Protein AF-A0A7K5G1A5-F1 (afdb_monomer)

Nearest PDB structures (foldseek):
  2wtl-assembly1_A  TM=5.841E-01  e=2.324E+00  Mycobacterium tuberculosis H37Rv
  4toe-assembly1_X  TM=6.264E-01  e=7.509E+00  Pseudomonas aeruginosa PAO1

Secondary structure (DSSP, 8-state):
-HHHHHHHHHHHHHHHHHHHHHHHHS-GGGGGGTTHHHHHHHHHHHHHHHHHHHHHHTTPPP--PPPPPPPPP--HHHHHHHHHHHHHHHHHHHHHHHHHHHHHHTT-

Radius of gyration: 15.34 Å; Cα contacts (8 Å, |Δi|>4): 68; chains: 1; bounding box: 31×26×43 Å

InterPro domains:
  IPR009079 Four-helical cytokine-like, core [G3DSA:1.20.1250.10] (1-108)
  IPR009079 Four-helical cytokine-like, core [SSF47266] (4-104)
  IPR020438 Interleukin-11 [PF07400] (4-108)
  IPR020438 Interleukin-11 [PTHR16922] (2-108)

Foldseek 3Di:
DLLVLLQVLLVVLVVLLVLLVLLVVLDDLCVVCPPVSVVVSVVSVVVSVVSVVVCVVVVGDHDPDDDDDDDHRDDSVSSVVSVVVSVVVVVVSVVVSVVSVVVSVVVD

Organism: Probosciger aterrimus (NCBI:txid141839)

pLDDT: mean 87.05, std 8.17, range [60.38, 96.06]

Structure (mmCIF, N/CA/C/O backbone):
data_AF-A0A7K5G1A5-F1
#
_entry.id   AF-A0A7K5G1A5-F1
#
loop_
_atom_site.group_PDB
_atom_site.id
_atom_site.type_symbol
_atom_site.label_atom_id
_atom_site.label_alt_id
_atom_site.label_comp_id
_atom_site.label_asym_id
_atom_site.label_entity_id
_atom_site.label_seq_id
_atom_site.pdbx_PDB_ins_code
_atom_site.Cartn_x
_atom_site.Cartn_y
_atom_site.Cartn_z
_atom_site.occupancy
_atom_site.B_iso_or_equiv
_atom_site.auth_seq_id
_atom_site.auth_comp_id
_atom_site.auth_asym_id
_atom_site.auth_atom_id
_atom_site.pdbx_PDB_model_num
ATOM 1 N N . GLN A 1 1 ? -15.892 -4.014 14.045 1.00 63.06 1 GLN A N 1
ATOM 2 C CA . GLN A 1 1 ? -15.739 -3.244 12.784 1.00 63.06 1 GLN A CA 1
ATOM 3 C C . GLN A 1 1 ? -14.390 -2.523 12.712 1.00 63.06 1 GLN A C 1
ATOM 5 O O . GLN A 1 1 ? -13.688 -2.694 11.724 1.00 63.06 1 GLN A O 1
ATOM 10 N N . ALA A 1 2 ? -13.990 -1.789 13.759 1.00 70.81 2 ALA A N 1
ATOM 11 C CA . ALA A 1 2 ? -12.720 -1.056 13.806 1.00 70.81 2 ALA A CA 1
ATOM 12 C C . ALA A 1 2 ? -11.463 -1.918 13.585 1.00 70.81 2 ALA A C 1
ATOM 14 O O . ALA A 1 2 ? -10.619 -1.601 12.750 1.00 70.81 2 ALA A O 1
ATOM 15 N N . ALA A 1 3 ? -11.397 -3.061 14.267 1.00 73.06 3 ALA A N 1
ATOM 16 C CA . ALA A 1 3 ? -10.305 -4.018 14.132 1.00 73.06 3 ALA A CA 1
ATOM 17 C C . ALA A 1 3 ? -10.125 -4.552 12.702 1.00 73.06 3 ALA A C 1
ATOM 19 O O . ALA A 1 3 ? -9.014 -4.595 12.182 1.00 73.06 3 ALA A O 1
ATOM 20 N N . ALA A 1 4 ? -11.231 -4.905 12.042 1.00 80.56 4 ALA A N 1
ATOM 21 C CA . ALA A 1 4 ? -11.219 -5.373 10.660 1.00 80.56 4 ALA A CA 1
ATOM 22 C C . ALA A 1 4 ? -10.760 -4.276 9.685 1.00 80.56 4 ALA A C 1
ATOM 24 O O . ALA A 1 4 ? -10.036 -4.570 8.736 1.00 80.56 4 ALA A O 1
ATOM 25 N N . ALA A 1 5 ? -11.126 -3.013 9.938 1.00 82.38 5 ALA A N 1
ATOM 26 C CA . ALA A 1 5 ? -10.656 -1.883 9.142 1.00 82.38 5 ALA A CA 1
ATOM 27 C C . ALA A 1 5 ? -9.138 -1.677 9.286 1.00 82.38 5 ALA A C 1
ATOM 29 O O . ALA A 1 5 ? -8.463 -1.503 8.277 1.00 82.38 5 ALA A O 1
ATOM 30 N N . LEU A 1 6 ? -8.588 -1.769 10.503 1.00 82.50 6 LEU A N 1
ATOM 31 C CA . LEU A 1 6 ? -7.141 -1.665 10.745 1.00 82.50 6 LEU A CA 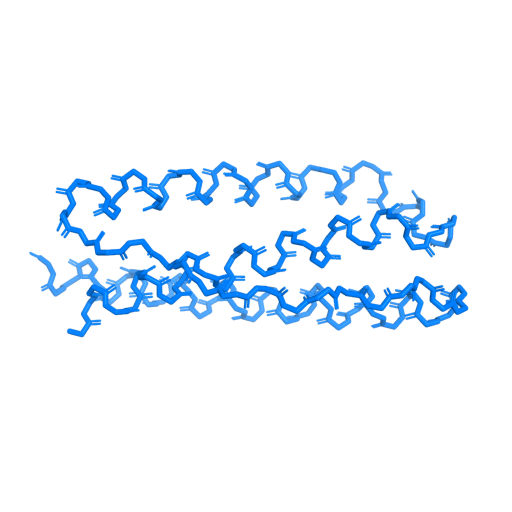1
ATOM 32 C C . LEU A 1 6 ? -6.356 -2.839 10.143 1.00 82.50 6 LEU A C 1
ATOM 34 O O . LEU A 1 6 ? -5.310 -2.630 9.530 1.00 82.50 6 LEU A O 1
ATOM 38 N N . ALA A 1 7 ? -6.868 -4.065 10.271 1.00 83.12 7 ALA A N 1
ATOM 39 C CA . ALA A 1 7 ? -6.257 -5.245 9.664 1.00 83.12 7 ALA A CA 1
ATOM 40 C C . ALA A 1 7 ? -6.241 -5.125 8.132 1.00 83.12 7 ALA A C 1
ATOM 42 O O . ALA A 1 7 ? -5.191 -5.274 7.507 1.00 83.12 7 ALA A O 1
ATOM 43 N N . ARG A 1 8 ? -7.374 -4.758 7.519 1.00 86.06 8 ARG A N 1
ATOM 44 C CA . ARG A 1 8 ? -7.439 -4.478 6.078 1.00 86.06 8 ARG A CA 1
ATOM 45 C C . ARG A 1 8 ? -6.457 -3.381 5.677 1.00 86.06 8 ARG A C 1
ATOM 47 O O . ARG A 1 8 ? -5.752 -3.536 4.686 1.00 86.06 8 ARG A O 1
ATOM 54 N N . LEU A 1 9 ? -6.359 -2.324 6.484 1.00 88.50 9 LEU A N 1
ATOM 55 C CA . LEU A 1 9 ? -5.485 -1.199 6.195 1.00 88.50 9 LEU A CA 1
ATOM 56 C C . LEU A 1 9 ? -4.002 -1.615 6.164 1.00 88.50 9 LEU A C 1
ATOM 58 O O . LEU A 1 9 ? -3.263 -1.219 5.260 1.00 88.50 9 LEU A O 1
ATOM 62 N N . SER A 1 10 ? -3.581 -2.468 7.105 1.00 86.94 10 SER A N 1
ATOM 63 C CA . SER A 1 10 ? -2.236 -3.061 7.108 1.00 86.94 10 SER A CA 1
ATOM 64 C C . SER A 1 10 ? -2.002 -3.950 5.876 1.00 86.94 10 SER A C 1
ATOM 66 O O . SER A 1 10 ? -0.994 -3.792 5.183 1.00 86.94 10 SER A O 1
ATOM 68 N N . ALA A 1 11 ? -2.954 -4.826 5.531 1.00 88.25 11 ALA A N 1
ATOM 69 C CA . ALA A 1 11 ? -2.836 -5.724 4.378 1.00 88.25 11 ALA A CA 1
ATOM 70 C C . ALA A 1 11 ? -2.681 -4.968 3.046 1.00 88.25 11 ALA A C 1
ATOM 72 O O . ALA A 1 11 ? -1.804 -5.286 2.236 1.00 88.25 11 ALA A O 1
ATOM 73 N N . ASP A 1 12 ? -3.509 -3.945 2.837 1.00 90.50 12 ASP A N 1
ATOM 74 C CA . ASP A 1 12 ? -3.509 -3.142 1.618 1.00 90.50 12 ASP A CA 1
ATOM 75 C C . ASP A 1 12 ? -2.225 -2.297 1.509 1.00 90.50 12 ASP A C 1
ATOM 77 O O . ASP A 1 12 ? -1.625 -2.228 0.434 1.00 90.50 12 ASP A O 1
ATOM 81 N N . LEU A 1 13 ? -1.699 -1.749 2.613 1.00 90.56 13 LEU A N 1
ATOM 82 C CA . LEU A 1 13 ? -0.395 -1.066 2.598 1.00 90.56 13 LEU A CA 1
ATOM 83 C C . LEU A 1 13 ? 0.759 -2.005 2.235 1.00 90.56 13 LEU A C 1
ATOM 85 O O . LEU A 1 13 ? 1.638 -1.628 1.458 1.00 90.56 13 LEU A O 1
ATOM 89 N N . GLN A 1 14 ? 0.748 -3.241 2.743 1.00 89.50 14 GLN A N 1
ATOM 90 C CA . GLN A 1 14 ? 1.739 -4.249 2.356 1.00 89.50 14 GLN A CA 1
ATOM 91 C C . GLN A 1 14 ? 1.655 -4.581 0.865 1.00 89.50 14 GLN A C 1
ATOM 93 O O . GLN A 1 14 ? 2.682 -4.782 0.213 1.00 89.50 14 GLN A O 1
ATOM 98 N N . ARG A 1 15 ? 0.443 -4.600 0.299 1.00 91.12 15 ARG A N 1
ATOM 99 C CA . ARG A 1 15 ? 0.243 -4.757 -1.142 1.00 91.12 15 ARG A CA 1
ATOM 100 C C . ARG A 1 15 ? 0.850 -3.584 -1.912 1.00 91.12 15 ARG A C 1
ATOM 102 O O . ARG A 1 15 ? 1.615 -3.839 -2.841 1.00 91.12 15 ARG A O 1
ATOM 109 N N . TYR A 1 16 ? 0.575 -2.334 -1.536 1.00 93.31 16 TYR A N 1
ATOM 110 C CA . TYR A 1 16 ? 1.151 -1.160 -2.210 1.00 93.31 16 TYR A CA 1
ATOM 111 C C . TYR A 1 16 ? 2.676 -1.127 -2.136 1.00 93.31 16 TYR A C 1
ATOM 113 O O . TYR A 1 16 ? 3.326 -0.833 -3.138 1.00 93.31 16 TYR A O 1
ATOM 121 N N . ARG A 1 17 ? 3.254 -1.514 -0.992 1.00 93.12 17 ARG A N 1
ATOM 122 C CA . ARG A 1 17 ? 4.707 -1.636 -0.832 1.00 93.12 17 ARG A CA 1
ATOM 123 C C . ARG A 1 17 ? 5.324 -2.544 -1.897 1.00 93.12 17 ARG A C 1
ATOM 125 O O . ARG A 1 17 ? 6.248 -2.128 -2.588 1.00 93.12 17 ARG A O 1
ATOM 132 N N . ARG A 1 18 ? 4.762 -3.741 -2.100 1.00 92.19 18 ARG A N 1
ATOM 133 C CA . ARG A 1 18 ? 5.248 -4.677 -3.130 1.00 92.19 18 ARG A CA 1
ATOM 134 C C . ARG A 1 18 ? 5.124 -4.119 -4.544 1.00 92.19 18 ARG A C 1
ATOM 136 O O . ARG A 1 18 ? 6.003 -4.355 -5.363 1.00 92.19 18 ARG A O 1
ATOM 143 N N . HIS A 1 19 ? 4.052 -3.382 -4.842 1.00 93.31 19 HIS A N 1
ATOM 144 C CA . HIS A 1 19 ? 3.895 -2.755 -6.158 1.00 93.31 19 HIS A CA 1
ATOM 145 C C . HIS A 1 19 ? 4.954 -1.672 -6.385 1.00 93.31 19 HIS A C 1
ATOM 147 O O . HIS A 1 19 ? 5.504 -1.583 -7.477 1.00 93.31 19 HIS A O 1
ATOM 153 N N . LEU A 1 20 ? 5.293 -0.893 -5.356 1.00 93.00 20 LEU A N 1
ATOM 154 C CA . LEU A 1 20 ? 6.376 0.088 -5.430 1.00 93.00 20 LEU A CA 1
ATOM 155 C C . LEU A 1 20 ? 7.746 -0.588 -5.586 1.00 93.00 20 LEU A C 1
ATOM 157 O O . LEU A 1 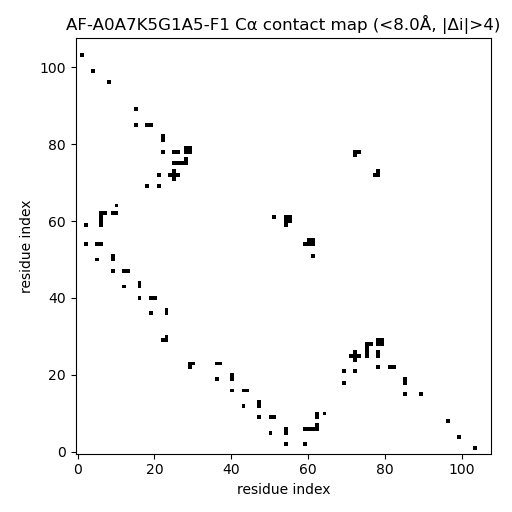20 ? 8.531 -0.173 -6.432 1.00 93.00 20 LEU A O 1
ATOM 161 N N . GLU A 1 21 ? 8.027 -1.657 -4.839 1.00 92.62 21 GLU A N 1
ATOM 162 C CA . GLU A 1 21 ? 9.249 -2.460 -5.017 1.00 92.62 21 GLU A CA 1
ATOM 163 C C . GLU A 1 21 ? 9.353 -3.039 -6.429 1.00 92.62 21 G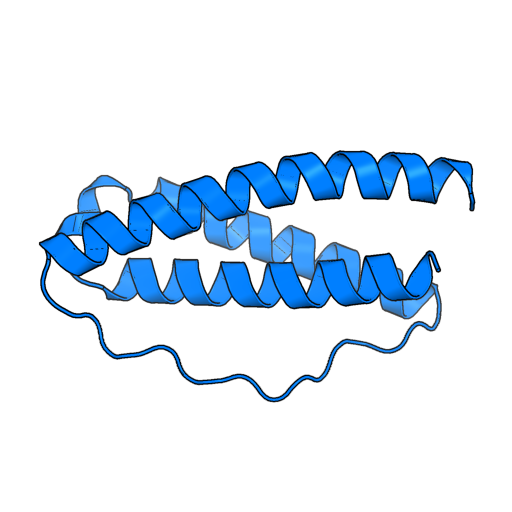LU A C 1
ATOM 165 O O . GLU A 1 21 ? 10.421 -3.013 -7.040 1.00 92.62 21 GLU A O 1
ATOM 170 N N . TRP A 1 22 ? 8.237 -3.535 -6.960 1.00 92.62 22 TRP A N 1
ATOM 171 C CA . TRP A 1 22 ? 8.156 -4.036 -8.323 1.00 92.62 22 TRP A CA 1
ATOM 172 C C . TRP A 1 22 ? 8.428 -2.936 -9.349 1.00 92.62 22 TRP A C 1
ATOM 174 O O . TRP A 1 22 ? 9.231 -3.149 -10.251 1.00 92.62 22 TRP A O 1
ATOM 184 N N . LEU A 1 23 ? 7.847 -1.743 -9.180 1.00 91.44 23 LEU A N 1
ATOM 185 C CA . LEU A 1 23 ? 8.086 -0.602 -10.068 1.00 91.44 23 LEU A CA 1
ATOM 186 C C . LEU A 1 23 ? 9.558 -0.195 -10.093 1.00 91.44 23 LEU A C 1
ATOM 188 O O . LEU A 1 23 ? 10.116 0.012 -11.165 1.00 91.44 23 LEU A O 1
ATOM 192 N N . ARG A 1 24 ? 10.225 -0.166 -8.936 1.00 90.50 24 ARG A N 1
ATOM 193 C CA . ARG A 1 24 ? 11.667 0.123 -8.863 1.00 90.50 24 ARG A CA 1
ATOM 194 C C . ARG A 1 24 ? 12.514 -0.894 -9.636 1.00 90.50 24 ARG A C 1
ATOM 196 O O . ARG A 1 24 ? 13.586 -0.558 -10.127 1.00 90.50 24 ARG A O 1
ATOM 203 N N . ARG A 1 25 ? 12.029 -2.133 -9.768 1.00 89.00 25 ARG A N 1
ATOM 204 C CA . ARG A 1 25 ? 12.661 -3.210 -10.550 1.00 89.00 25 ARG A CA 1
ATOM 205 C C . ARG A 1 25 ? 12.177 -3.268 -12.002 1.00 89.00 25 ARG A C 1
ATOM 207 O O . ARG A 1 25 ? 12.746 -4.022 -12.784 1.00 89.00 25 ARG A O 1
ATOM 214 N N . ALA A 1 26 ? 11.156 -2.493 -12.379 1.00 85.06 26 ALA A N 1
ATOM 215 C CA . ALA A 1 26 ? 10.476 -2.621 -13.668 1.00 85.06 26 ALA A CA 1
ATOM 216 C C . ALA A 1 26 ? 11.251 -2.040 -14.866 1.00 85.06 26 ALA A C 1
ATOM 218 O O . ALA A 1 26 ? 10.779 -2.108 -16.000 1.00 85.06 26 ALA A O 1
ATOM 219 N N . GLY A 1 27 ? 12.449 -1.501 -14.630 1.00 78.62 27 GLY A N 1
ATOM 220 C CA . GLY A 1 27 ? 13.391 -1.102 -15.669 1.00 78.62 27 GLY A CA 1
ATOM 221 C C . GLY A 1 27 ? 13.755 0.386 -15.642 1.00 78.62 27 GLY A C 1
ATOM 222 O O . GLY A 1 27 ? 13.256 1.155 -14.819 1.00 78.62 27 GLY A O 1
ATOM 223 N N . PRO A 1 28 ? 14.634 0.820 -16.560 1.00 84.12 28 PRO A N 1
ATOM 224 C CA . PRO A 1 28 ? 15.234 2.155 -16.534 1.00 84.12 28 PRO A CA 1
ATOM 225 C C . PRO A 1 28 ? 14.239 3.287 -16.815 1.00 84.12 28 PRO A C 1
ATOM 227 O O . PRO A 1 28 ? 14.518 4.430 -16.467 1.00 84.12 28 PRO A O 1
ATOM 230 N N . ALA A 1 29 ? 13.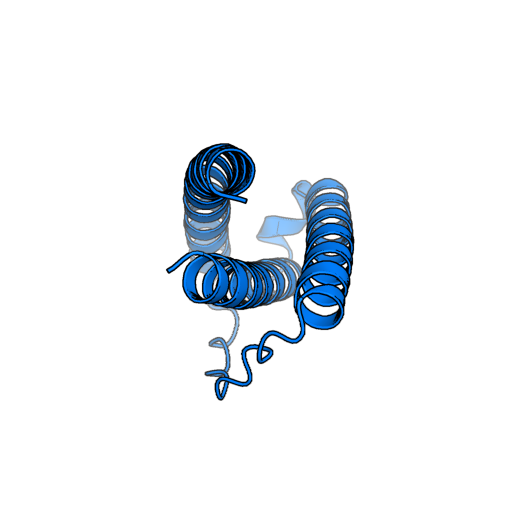074 2.986 -17.396 1.00 85.75 29 ALA A N 1
ATOM 231 C CA . ALA A 1 29 ? 12.042 3.977 -17.705 1.00 85.75 29 ALA A CA 1
ATOM 232 C C . ALA A 1 29 ? 11.530 4.734 -16.467 1.00 85.75 29 ALA A C 1
ATOM 234 O O . ALA A 1 29 ? 11.079 5.868 -16.590 1.00 85.75 29 ALA A O 1
ATOM 235 N N . LEU A 1 30 ? 11.618 4.126 -15.279 1.00 87.31 30 LEU A N 1
ATOM 236 C CA . LEU A 1 30 ? 11.193 4.737 -14.016 1.00 87.31 30 LEU A CA 1
ATOM 237 C C . LEU A 1 30 ? 12.352 5.336 -13.211 1.00 87.31 30 LEU A C 1
ATOM 239 O O . LEU A 1 30 ? 12.122 5.920 -12.157 1.00 87.31 30 LEU A O 1
ATOM 243 N N . ARG A 1 31 ? 13.589 5.246 -13.717 1.00 88.62 31 ARG A N 1
ATOM 244 C CA . ARG A 1 31 ? 14.782 5.802 -13.066 1.00 88.62 31 ARG A CA 1
ATOM 245 C C . ARG A 1 31 ? 14.678 7.304 -12.753 1.00 88.62 31 ARG A C 1
ATOM 247 O O . ARG A 1 31 ? 15.177 7.678 -11.699 1.00 88.62 31 ARG A O 1
ATOM 254 N N . PRO A 1 32 ? 14.029 8.153 -13.578 1.00 92.50 32 PRO A N 1
ATOM 255 C CA . PRO A 1 32 ? 13.858 9.571 -13.250 1.00 92.50 32 PRO A CA 1
ATOM 256 C C . PRO A 1 32 ? 12.992 9.858 -12.014 1.00 92.50 32 PRO A C 1
ATOM 258 O O . PRO A 1 32 ? 12.984 10.989 -11.554 1.00 92.50 32 PRO A O 1
ATOM 261 N N . LEU A 1 33 ? 12.241 8.873 -11.505 1.00 89.19 33 LEU A N 1
ATOM 262 C CA . LEU A 1 33 ? 11.441 9.005 -10.280 1.00 89.19 33 LEU A CA 1
ATOM 263 C C . LEU A 1 33 ? 12.216 8.600 -9.015 1.00 89.19 33 LEU A C 1
ATOM 265 O O . LEU A 1 33 ? 11.641 8.531 -7.928 1.00 89.19 33 LEU A O 1
ATOM 269 N N . GLU A 1 34 ? 13.487 8.226 -9.155 1.00 91.81 34 GLU A N 1
ATOM 270 C CA . GLU A 1 34 ? 14.388 8.063 -8.021 1.00 91.81 34 GLU A CA 1
ATOM 271 C C . GLU A 1 34 ? 15.103 9.397 -7.758 1.00 91.81 34 GLU A C 1
ATOM 273 O O . GLU A 1 34 ? 15.583 10.013 -8.714 1.00 91.81 34 GLU A O 1
ATOM 278 N N . PRO A 1 35 ? 15.249 9.818 -6.486 1.00 93.31 35 PRO A N 1
ATOM 279 C CA . PRO A 1 35 ? 15.100 9.027 -5.253 1.00 93.31 35 PRO A CA 1
ATOM 280 C C . PRO A 1 35 ? 13.693 9.013 -4.615 1.00 93.31 35 PRO A C 1
ATOM 282 O O . PRO A 1 35 ? 13.501 8.420 -3.547 1.00 93.31 35 PRO A O 1
ATOM 285 N N . GLU A 1 36 ? 12.703 9.677 -5.208 1.00 94.25 36 GLU A N 1
ATOM 286 C CA . GLU A 1 36 ? 11.377 9.905 -4.623 1.00 94.25 36 GLU A CA 1
ATOM 287 C C . GLU A 1 36 ? 10.614 8.599 -4.385 1.00 94.25 36 GLU A C 1
ATOM 289 O O . GLU A 1 36 ? 10.015 8.424 -3.320 1.00 94.25 36 GLU A O 1
ATOM 294 N N . LEU A 1 37 ? 10.678 7.654 -5.329 1.00 92.06 37 LEU A N 1
ATOM 295 C CA . LEU A 1 37 ? 10.097 6.318 -5.173 1.00 92.06 37 LEU A CA 1
ATOM 296 C C . LEU A 1 37 ? 10.721 5.560 -3.999 1.00 92.06 37 LEU A C 1
ATOM 298 O O . LEU A 1 37 ? 9.993 4.969 -3.195 1.00 92.06 37 LEU A O 1
ATOM 302 N N . GLY A 1 38 ? 12.048 5.601 -3.857 1.00 94.19 38 GLY A N 1
ATOM 303 C CA . GLY A 1 38 ? 12.737 5.036 -2.700 1.00 94.19 38 GLY A CA 1
ATOM 304 C C . GLY A 1 38 ? 12.290 5.677 -1.382 1.00 94.19 38 GLY A C 1
ATOM 305 O O . GLY A 1 38 ? 12.000 4.979 -0.406 1.00 94.19 38 GLY A O 1
ATOM 306 N N . ALA A 1 39 ? 12.156 7.002 -1.356 1.00 95.88 39 ALA A N 1
ATOM 307 C CA . ALA A 1 39 ? 11.728 7.734 -0.171 1.00 95.88 39 ALA A CA 1
ATOM 308 C C . ALA A 1 39 ? 10.250 7.477 0.187 1.00 95.88 39 ALA A C 1
ATOM 310 O O . ALA A 1 39 ? 9.891 7.443 1.368 1.00 95.88 39 ALA A O 1
ATOM 311 N N . LEU A 1 40 ? 9.381 7.290 -0.809 1.00 94.75 40 LEU A N 1
ATOM 312 C CA . LEU A 1 40 ? 7.986 6.890 -0.619 1.00 94.75 40 LEU A CA 1
ATOM 313 C C . LEU A 1 40 ? 7.902 5.480 -0.027 1.00 94.75 40 LEU A C 1
ATOM 315 O O . LEU A 1 40 ? 7.190 5.273 0.957 1.00 94.75 40 LEU A O 1
ATOM 319 N N . LEU A 1 41 ? 8.675 4.536 -0.569 1.00 94.56 41 LEU A N 1
ATOM 320 C CA . LEU A 1 41 ? 8.739 3.164 -0.070 1.00 94.56 41 LEU A CA 1
ATOM 321 C C . LEU A 1 41 ? 9.134 3.127 1.414 1.00 94.56 41 LEU A C 1
ATOM 323 O O . LEU A 1 41 ? 8.424 2.534 2.224 1.00 94.56 41 LEU A O 1
ATOM 327 N N . ALA A 1 42 ? 10.202 3.837 1.792 1.00 95.69 42 ALA A N 1
ATOM 328 C CA . ALA A 1 42 ? 10.662 3.908 3.180 1.00 95.69 42 ALA A CA 1
ATOM 329 C C . ALA A 1 42 ? 9.599 4.493 4.132 1.00 95.69 42 ALA A C 1
ATOM 331 O O . ALA A 1 42 ? 9.442 4.035 5.270 1.00 95.69 42 ALA A O 1
ATOM 332 N N . ARG A 1 43 ? 8.830 5.491 3.672 1.00 95.06 43 ARG A N 1
ATOM 333 C CA . ARG A 1 43 ? 7.710 6.063 4.437 1.00 95.06 43 ARG A CA 1
ATOM 334 C C . ARG A 1 43 ? 6.564 5.065 4.601 1.00 95.06 43 ARG A C 1
ATOM 336 O O . ARG A 1 43 ? 6.054 4.936 5.715 1.00 95.06 43 ARG A O 1
ATOM 343 N N . LEU A 1 44 ? 6.198 4.330 3.547 1.00 93.69 44 LEU A N 1
ATOM 344 C CA . LEU A 1 44 ? 5.190 3.266 3.634 1.00 93.69 44 LEU A CA 1
ATOM 345 C C . LEU A 1 44 ? 5.611 2.160 4.601 1.00 93.69 44 LEU A C 1
ATOM 347 O O . LEU A 1 44 ? 4.793 1.693 5.387 1.00 93.69 44 LEU A O 1
ATOM 351 N N . GLU A 1 45 ? 6.880 1.762 4.588 1.00 93.00 45 GLU A N 1
ATOM 352 C CA . GLU A 1 45 ? 7.392 0.761 5.521 1.00 93.00 45 GLU A CA 1
ATOM 353 C C . GLU A 1 45 ? 7.315 1.218 6.972 1.00 93.00 45 GLU A C 1
ATOM 355 O O . GLU A 1 45 ? 6.907 0.454 7.849 1.00 93.00 45 GLU A O 1
ATOM 360 N N . ARG A 1 46 ? 7.687 2.475 7.234 1.00 94.75 46 ARG A N 1
ATOM 361 C CA . ARG A 1 46 ? 7.564 3.063 8.569 1.00 94.75 46 ARG A CA 1
ATOM 362 C C . ARG A 1 46 ? 6.107 3.076 9.025 1.00 94.75 46 ARG A C 1
ATOM 364 O O . ARG A 1 46 ? 5.840 2.674 10.154 1.00 94.75 46 ARG A O 1
ATOM 371 N N . LEU A 1 47 ? 5.182 3.476 8.151 1.00 91.62 47 LEU A N 1
ATOM 372 C CA . LEU A 1 47 ? 3.748 3.467 8.442 1.00 91.62 47 LEU A CA 1
ATOM 373 C C . LEU A 1 47 ? 3.232 2.046 8.717 1.00 91.62 47 LEU A C 1
ATOM 375 O O . LEU A 1 47 ? 2.529 1.835 9.702 1.00 91.62 47 LEU A O 1
ATOM 379 N N . GLY A 1 48 ? 3.627 1.069 7.897 1.00 90.19 48 GLY A N 1
ATOM 380 C CA . GLY A 1 48 ? 3.280 -0.340 8.087 1.00 90.19 48 GLY A CA 1
ATOM 381 C C . GLY A 1 48 ? 3.736 -0.866 9.449 1.00 90.19 48 GLY A C 1
ATOM 382 O O . GLY A 1 48 ? 2.931 -1.422 10.189 1.00 90.19 48 GLY A O 1
ATOM 383 N N . ARG A 1 49 ? 4.989 -0.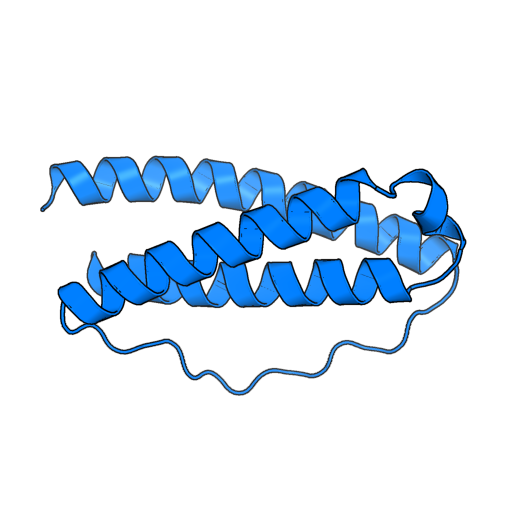589 9.842 1.00 90.69 49 ARG A N 1
ATOM 384 C CA . ARG A 1 49 ? 5.504 -0.944 11.177 1.00 90.69 49 ARG A CA 1
ATOM 385 C C . ARG A 1 49 ? 4.700 -0.295 12.304 1.00 90.69 49 ARG A C 1
ATOM 387 O O . ARG A 1 49 ? 4.399 -0.957 13.292 1.00 90.69 49 ARG A O 1
ATOM 394 N N . SER A 1 50 ? 4.336 0.981 12.170 1.00 90.06 50 SER A N 1
ATOM 395 C CA . SER A 1 50 ? 3.516 1.674 13.172 1.00 90.06 50 SER A CA 1
ATOM 396 C C . SER A 1 50 ? 2.122 1.060 13.318 1.00 90.06 50 SER A C 1
ATOM 398 O O . SER A 1 50 ? 1.635 0.919 14.438 1.00 90.06 50 SER A O 1
ATOM 400 N N . LEU A 1 51 ? 1.493 0.655 12.214 1.00 87.88 51 LEU A N 1
ATOM 401 C CA . LEU A 1 51 ? 0.190 -0.013 12.239 1.00 87.88 51 LEU A CA 1
ATOM 402 C C . LEU A 1 51 ? 0.266 -1.411 12.832 1.00 87.88 51 LEU A C 1
ATOM 404 O O . LEU A 1 51 ? -0.607 -1.799 13.597 1.00 87.88 51 LEU A O 1
ATOM 408 N N . ASP A 1 52 ? 1.322 -2.148 12.522 1.00 87.38 52 ASP A N 1
ATOM 409 C CA . ASP A 1 52 ? 1.544 -3.464 13.098 1.00 87.38 52 ASP A CA 1
ATOM 410 C C . ASP A 1 52 ? 1.722 -3.399 14.621 1.00 87.38 52 ASP A C 1
ATOM 412 O O . ASP A 1 52 ? 1.150 -4.212 15.343 1.00 87.38 52 ASP A O 1
ATOM 416 N N . LEU A 1 53 ? 2.445 -2.394 15.127 1.00 89.50 53 LEU A N 1
ATOM 417 C CA . LEU A 1 53 ? 2.540 -2.132 16.566 1.00 89.50 53 LEU A CA 1
ATOM 418 C C . LEU A 1 53 ? 1.175 -1.790 17.177 1.00 89.50 53 LEU A C 1
ATOM 420 O O . LEU A 1 53 ? 0.874 -2.237 18.283 1.00 89.50 53 LEU A O 1
ATOM 424 N N . LEU A 1 54 ? 0.349 -1.012 16.471 1.00 86.25 54 LEU A N 1
ATOM 425 C CA . LEU A 1 54 ? -1.005 -0.680 16.914 1.00 86.25 54 LEU A CA 1
ATOM 426 C C . LEU A 1 54 ? -1.898 -1.927 16.974 1.00 86.25 54 LEU A C 1
ATOM 428 O O . LEU A 1 54 ? -2.581 -2.130 17.973 1.00 86.25 54 LEU A O 1
ATOM 432 N N . LEU A 1 55 ? -1.861 -2.783 15.950 1.00 86.62 55 LEU A N 1
ATOM 433 C CA . LEU A 1 55 ? -2.597 -4.049 15.927 1.00 86.62 55 LEU A CA 1
ATOM 434 C C . LEU A 1 55 ? -2.178 -4.955 17.091 1.00 86.62 55 LEU A C 1
ATOM 436 O O . LEU A 1 55 ? -3.048 -5.458 17.798 1.00 86.62 55 LEU A O 1
ATOM 440 N N . SER A 1 56 ? -0.871 -5.096 17.343 1.00 88.62 56 SER A N 1
ATOM 441 C CA . SER A 1 56 ? -0.354 -5.879 18.473 1.00 88.62 56 SER A CA 1
ATOM 442 C C . SER A 1 56 ? -0.805 -5.326 19.825 1.00 88.62 56 SER A C 1
ATOM 444 O O . SER A 1 56 ? -1.213 -6.091 20.691 1.00 88.62 56 SER A O 1
ATOM 446 N N . ARG A 1 57 ? -0.772 -3.998 20.011 1.00 88.38 57 ARG A N 1
ATOM 447 C CA . ARG A 1 57 ? -1.246 -3.344 21.246 1.00 88.38 57 ARG A CA 1
ATOM 448 C C . ARG A 1 57 ? -2.734 -3.559 21.503 1.00 88.38 57 ARG A C 1
ATOM 450 O O . ARG A 1 57 ? -3.151 -3.571 22.653 1.00 88.38 57 ARG A O 1
ATOM 457 N N . LEU A 1 58 ? -3.516 -3.708 20.440 1.00 85.62 58 LEU A N 1
ATOM 458 C CA . LEU A 1 58 ? -4.954 -3.948 20.501 1.00 85.62 58 LEU A CA 1
ATOM 459 C C . LEU A 1 58 ? -5.306 -5.448 20.461 1.00 85.62 58 LEU A C 1
ATOM 461 O O . LEU A 1 58 ? -6.482 -5.784 20.340 1.00 85.62 58 LEU A O 1
ATOM 465 N N . SER A 1 59 ? -4.312 -6.343 20.534 1.00 86.38 59 SER A N 1
ATOM 466 C CA . SER A 1 59 ? -4.480 -7.802 20.442 1.00 86.38 59 SER A CA 1
ATOM 467 C C . SER A 1 59 ? -5.257 -8.250 19.197 1.00 86.38 59 SER A C 1
ATOM 469 O O . SER A 1 59 ? -6.038 -9.201 19.236 1.00 86.38 59 SER A O 1
ATOM 471 N N . LEU A 1 60 ? -5.065 -7.546 18.078 1.00 83.38 60 LEU A N 1
ATOM 472 C CA . LEU A 1 60 ? -5.767 -7.815 16.827 1.00 83.38 60 LEU A CA 1
ATOM 473 C C . LEU A 1 60 ? -4.976 -8.777 15.933 1.00 83.38 60 LEU A C 1
ATOM 475 O O . LEU A 1 60 ? -3.751 -8.664 15.838 1.00 83.38 60 LEU A O 1
ATOM 479 N N . PRO A 1 61 ? -5.658 -9.695 15.223 1.00 78.12 61 PRO A N 1
ATOM 480 C CA . PRO A 1 61 ? -4.995 -10.629 14.327 1.00 78.12 61 PRO A CA 1
ATOM 481 C C . PRO A 1 61 ? -4.336 -9.885 13.165 1.00 78.12 61 PRO A C 1
ATOM 483 O O . PRO A 1 61 ? -4.931 -9.008 12.531 1.00 78.12 61 PRO A O 1
ATOM 486 N N . ARG A 1 62 ? -3.093 -10.263 12.866 1.00 73.62 62 ARG A N 1
ATOM 487 C CA . ARG A 1 62 ? -2.338 -9.683 11.758 1.00 73.62 62 ARG A CA 1
ATOM 488 C C . ARG A 1 62 ? -2.776 -10.324 10.439 1.00 73.62 62 ARG A C 1
ATOM 490 O O . ARG A 1 62 ? -2.930 -11.548 10.387 1.00 73.62 62 ARG A O 1
ATOM 497 N N . PRO A 1 63 ? -2.937 -9.549 9.357 1.00 69.31 63 PRO A N 1
ATOM 498 C CA . PRO A 1 63 ? -3.291 -10.119 8.067 1.00 69.31 63 PRO A CA 1
ATOM 499 C C . PRO A 1 63 ? -2.169 -11.033 7.574 1.00 69.31 63 PRO A C 1
ATOM 501 O O . PRO A 1 63 ? -1.082 -10.568 7.241 1.00 69.31 63 PRO A O 1
ATOM 504 N N . SER A 1 64 ? -2.445 -12.331 7.510 1.00 64.88 64 SER A N 1
ATOM 505 C CA . SER A 1 64 ? -1.548 -13.343 6.945 1.00 64.88 64 SER A CA 1
ATOM 506 C C . SER A 1 64 ? -2.224 -13.944 5.717 1.00 64.88 64 SER A C 1
ATOM 508 O O . SER A 1 64 ? -2.625 -15.101 5.716 1.00 64.88 64 SER A O 1
ATOM 510 N N . ALA A 1 65 ? -2.467 -13.121 4.695 1.00 60.38 65 ALA A N 1
ATOM 511 C CA . ALA A 1 65 ? -3.053 -13.608 3.450 1.00 60.38 65 ALA A CA 1
ATOM 512 C C . ALA A 1 65 ? -1.944 -14.138 2.523 1.00 60.38 65 ALA A C 1
ATOM 514 O O . ALA A 1 65 ? -0.925 -13.450 2.369 1.00 60.38 65 ALA A O 1
ATOM 515 N N . PRO A 1 66 ? -2.128 -15.309 1.880 1.00 61.38 66 PRO A N 1
ATOM 516 C CA . PRO A 1 66 ? -1.212 -15.787 0.854 1.00 61.38 66 PRO A CA 1
ATOM 517 C C . PRO A 1 66 ? -1.132 -14.753 -0.270 1.00 61.38 66 PRO A C 1
ATOM 519 O O . PRO A 1 66 ? -2.142 -14.218 -0.730 1.00 61.38 66 PRO A O 1
ATOM 522 N N . GLN A 1 67 ? 0.090 -14.411 -0.662 1.00 68.81 67 GLN A N 1
ATOM 523 C CA . GLN A 1 67 ? 0.334 -13.302 -1.574 1.00 68.81 67 GLN A CA 1
ATOM 524 C C . GLN A 1 67 ? 0.573 -13.829 -2.981 1.00 68.81 67 GLN A C 1
ATOM 526 O O . GLN A 1 67 ? 1.502 -14.599 -3.207 1.00 68.81 67 GLN A O 1
ATOM 531 N N . THR A 1 68 ? -0.242 -13.379 -3.933 1.00 77.69 68 THR A N 1
ATOM 532 C CA . THR A 1 68 ? -0.022 -13.673 -5.349 1.00 77.69 68 THR A CA 1
ATOM 533 C C . THR A 1 68 ? 1.269 -12.991 -5.817 1.00 77.69 68 THR A C 1
ATOM 535 O O . THR A 1 68 ? 1.435 -11.788 -5.560 1.00 77.69 68 THR A O 1
ATOM 538 N N . PRO A 1 69 ? 2.186 -13.715 -6.484 1.00 81.12 69 PRO A N 1
ATOM 539 C CA . PRO A 1 69 ? 3.380 -13.111 -7.060 1.00 81.12 69 PRO A CA 1
ATOM 540 C C . PRO A 1 69 ? 2.996 -12.077 -8.124 1.00 81.12 69 PRO A C 1
ATOM 542 O O . PRO A 1 69 ? 2.023 -12.248 -8.861 1.00 81.12 69 PRO A O 1
ATOM 545 N N . LEU A 1 70 ? 3.758 -10.985 -8.188 1.00 85.50 70 LEU A N 1
ATOM 546 C CA . LEU A 1 70 ? 3.590 -9.977 -9.233 1.00 85.50 70 LEU A CA 1
ATOM 547 C C . LEU A 1 70 ? 4.189 -10.500 -10.550 1.00 85.50 70 LEU A C 1
ATOM 549 O O . LEU A 1 70 ? 5.216 -11.183 -10.509 1.00 85.50 70 LEU A O 1
ATOM 553 N N . PRO A 1 71 ? 3.575 -10.192 -11.708 1.00 85.94 71 PRO A N 1
ATOM 554 C CA . PRO A 1 71 ? 4.102 -10.608 -13.006 1.00 85.94 71 PRO A CA 1
ATOM 555 C C . PRO A 1 71 ? 5.485 -9.998 -13.252 1.00 85.94 71 PRO A C 1
ATOM 557 O O . PRO A 1 71 ? 5.823 -8.974 -12.666 1.00 85.94 71 PRO A O 1
ATOM 560 N N . ALA A 1 72 ? 6.293 -10.587 -14.133 1.00 83.19 72 ALA A N 1
ATOM 561 C CA . ALA A 1 72 ? 7.556 -9.967 -14.529 1.00 83.19 72 ALA A CA 1
ATOM 562 C C . ALA A 1 72 ? 7.317 -8.582 -15.177 1.00 83.19 72 ALA A C 1
ATOM 564 O O . ALA A 1 72 ? 6.259 -8.366 -15.781 1.00 83.19 72 ALA A O 1
ATOM 565 N N . PRO A 1 73 ? 8.270 -7.638 -15.065 1.00 77.25 73 PRO A N 1
ATOM 566 C CA . PRO A 1 73 ? 8.204 -6.375 -15.788 1.00 77.25 73 PRO A CA 1
ATOM 567 C C . PRO A 1 73 ? 8.005 -6.614 -17.284 1.00 77.25 73 PRO A C 1
ATOM 569 O O . PRO A 1 73 ? 8.765 -7.352 -17.906 1.00 77.25 73 PRO A O 1
ATOM 572 N N . GLY A 1 74 ? 6.952 -6.018 -17.843 1.00 80.50 74 GLY A N 1
ATOM 573 C CA . GLY A 1 74 ? 6.686 -6.054 -19.279 1.00 80.50 74 GLY A CA 1
ATOM 574 C C . GLY A 1 74 ? 7.557 -5.052 -20.041 1.00 80.50 74 GLY A C 1
ATOM 575 O O . GLY A 1 74 ? 8.699 -4.777 -19.686 1.00 80.50 74 GLY A O 1
ATOM 576 N N . SER A 1 75 ? 6.997 -4.447 -21.088 1.00 89.38 75 SER A N 1
ATOM 577 C CA . SER A 1 75 ? 7.668 -3.357 -21.804 1.00 89.38 75 SER A CA 1
ATOM 578 C C . SER A 1 75 ? 7.836 -2.102 -20.934 1.00 89.38 75 SER A C 1
ATOM 580 O O . SER A 1 75 ? 7.077 -1.875 -19.989 1.00 89.38 75 SER A O 1
ATOM 582 N N . ALA A 1 76 ? 8.776 -1.226 -21.306 1.00 88.25 76 ALA A N 1
ATOM 583 C CA . ALA A 1 76 ? 8.986 0.067 -20.644 1.00 88.25 76 ALA A CA 1
ATOM 584 C C . ALA A 1 76 ? 7.686 0.888 -20.521 1.00 88.25 76 ALA A C 1
ATOM 586 O O . ALA A 1 76 ? 7.391 1.451 -19.469 1.00 88.25 76 ALA A O 1
ATOM 587 N N . TRP A 1 77 ? 6.855 0.891 -21.566 1.00 89.62 77 TRP A N 1
ATOM 588 C CA . TRP A 1 77 ? 5.552 1.557 -21.538 1.00 89.62 77 TRP A CA 1
ATOM 589 C C . TRP A 1 77 ? 4.557 0.892 -20.578 1.00 89.62 77 TRP A C 1
ATOM 591 O O . TRP A 1 77 ? 3.796 1.576 -19.891 1.00 89.62 77 TRP A O 1
ATOM 601 N N . ALA A 1 78 ? 4.568 -0.442 -20.476 1.00 90.50 78 ALA A N 1
ATOM 602 C CA . ALA A 1 78 ? 3.754 -1.147 -19.491 1.00 90.50 78 ALA A CA 1
ATOM 603 C C . ALA A 1 78 ? 4.159 -0.774 -18.055 1.00 90.50 78 ALA A C 1
ATOM 605 O O . ALA A 1 78 ? 3.275 -0.561 -17.225 1.00 90.50 78 ALA A O 1
ATOM 606 N N . ALA A 1 79 ? 5.460 -0.617 -17.784 1.00 89.88 79 ALA A N 1
ATOM 607 C CA . ALA A 1 79 ? 5.961 -0.148 -16.492 1.00 89.88 79 ALA A CA 1
ATOM 608 C C . ALA A 1 79 ? 5.489 1.280 -16.168 1.00 89.88 79 ALA A C 1
ATOM 610 O O . ALA A 1 79 ? 5.048 1.532 -15.050 1.00 89.88 79 ALA A O 1
ATOM 611 N N . VAL A 1 80 ? 5.492 2.193 -17.147 1.00 91.31 80 VAL A N 1
ATOM 612 C CA . VAL A 1 80 ? 4.968 3.563 -16.974 1.00 91.31 80 VAL A CA 1
ATOM 613 C C . VAL A 1 80 ? 3.471 3.556 -16.649 1.00 91.31 80 VAL A C 1
ATOM 615 O O . VAL A 1 80 ? 3.050 4.186 -15.678 1.00 91.31 80 VAL A O 1
ATOM 618 N 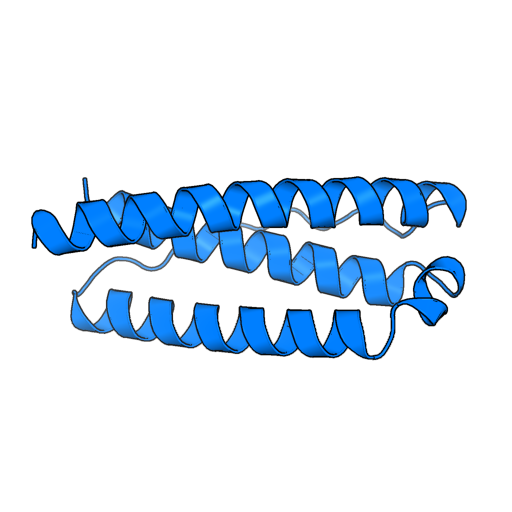N . ARG A 1 81 ? 2.660 2.794 -17.397 1.00 92.38 81 ARG A N 1
ATOM 619 C CA . ARG A 1 81 ? 1.215 2.670 -17.118 1.00 92.38 81 ARG A CA 1
ATOM 620 C C . ARG A 1 81 ? 0.941 2.062 -15.744 1.00 92.38 81 ARG A C 1
ATOM 622 O O . ARG A 1 81 ? 0.067 2.543 -15.026 1.00 92.38 81 ARG A O 1
ATOM 629 N N . ALA A 1 82 ? 1.697 1.032 -15.369 1.00 92.12 82 ALA A N 1
ATOM 630 C CA . ALA A 1 82 ? 1.613 0.438 -14.041 1.00 92.12 82 ALA A CA 1
ATOM 631 C C . ALA A 1 82 ? 2.005 1.450 -12.954 1.00 92.12 82 ALA A C 1
ATOM 633 O O . ALA A 1 82 ? 1.317 1.544 -11.942 1.00 92.12 82 ALA A O 1
ATOM 634 N N . GLY A 1 83 ? 3.049 2.251 -13.187 1.00 92.38 83 GLY A N 1
ATOM 635 C CA . GLY A 1 83 ? 3.471 3.330 -12.297 1.00 92.38 83 GLY A CA 1
ATOM 636 C C . GLY A 1 83 ? 2.349 4.323 -12.031 1.00 92.38 83 GLY A C 1
ATOM 637 O O . GLY A 1 83 ? 2.009 4.570 -10.874 1.00 92.38 83 GLY A O 1
ATOM 638 N N . HIS A 1 84 ? 1.706 4.812 -13.093 1.00 93.12 84 HIS A N 1
ATOM 639 C CA . HIS A 1 84 ? 0.559 5.709 -12.975 1.00 93.12 84 HIS A CA 1
ATOM 640 C C . HIS A 1 84 ? -0.584 5.075 -12.169 1.00 93.12 84 HIS A C 1
ATOM 642 O O . HIS A 1 84 ? -1.074 5.670 -11.210 1.00 93.12 84 HIS A O 1
ATOM 648 N N . ALA A 1 85 ? -0.981 3.845 -12.510 1.00 94.50 85 ALA A N 1
ATOM 649 C CA . ALA A 1 85 ? -2.072 3.151 -11.831 1.00 94.50 85 ALA A CA 1
ATOM 650 C C . ALA A 1 85 ? -1.785 2.921 -10.336 1.00 94.50 85 ALA A C 1
ATOM 652 O O . ALA A 1 85 ? -2.660 3.139 -9.496 1.00 94.50 85 ALA A O 1
ATOM 653 N N . VAL A 1 86 ? -0.562 2.514 -9.983 1.00 94.06 86 VAL A N 1
ATOM 654 C CA . VAL A 1 86 ? -0.153 2.267 -8.591 1.00 94.06 86 VAL A CA 1
ATOM 655 C C . VAL A 1 86 ? -0.111 3.565 -7.790 1.00 94.06 86 VAL A C 1
ATOM 657 O O . VAL A 1 86 ? -0.634 3.598 -6.681 1.00 94.06 86 VAL A O 1
ATOM 660 N N . LEU A 1 87 ? 0.467 4.640 -8.332 1.00 94.31 87 LEU A N 1
ATOM 661 C CA . LEU A 1 87 ? 0.562 5.917 -7.620 1.00 94.31 87 LEU A CA 1
ATOM 662 C C . LEU A 1 87 ? -0.813 6.571 -7.435 1.00 94.31 87 LEU A C 1
ATOM 664 O O . LEU A 1 87 ? -1.127 7.033 -6.339 1.00 94.31 87 LEU A O 1
ATOM 668 N N . GLN A 1 88 ? -1.659 6.550 -8.468 1.00 96.00 88 GLN A N 1
ATOM 669 C CA . GLN A 1 88 ? -3.022 7.074 -8.388 1.00 96.00 88 GLN A CA 1
ATOM 670 C C . GLN A 1 88 ? -3.872 6.288 -7.380 1.00 96.00 88 GLN A C 1
ATOM 672 O O . GLN A 1 88 ? -4.542 6.881 -6.534 1.00 96.00 88 GLN A O 1
ATOM 677 N N . SER A 1 89 ? -3.832 4.953 -7.436 1.00 96.06 89 SER A N 1
ATOM 678 C CA . SER A 1 89 ? -4.584 4.112 -6.495 1.00 96.06 89 SER A CA 1
ATOM 679 C C . SER A 1 89 ? -4.075 4.248 -5.061 1.00 96.06 89 SER A C 1
ATOM 681 O O . SER A 1 89 ? -4.888 4.355 -4.144 1.00 96.06 89 SER A O 1
ATOM 683 N N . LEU A 1 90 ? -2.756 4.341 -4.859 1.00 95.62 90 LEU A N 1
ATOM 684 C CA . LEU A 1 90 ? -2.160 4.610 -3.551 1.00 95.62 90 LEU A CA 1
ATOM 685 C C . LEU A 1 90 ? -2.623 5.958 -2.988 1.00 95.62 90 LEU A C 1
ATOM 687 O O . LEU A 1 90 ? -2.970 6.031 -1.812 1.00 95.62 90 LEU A O 1
ATOM 691 N N . HIS A 1 91 ? -2.653 7.012 -3.805 1.00 95.44 91 HIS A N 1
ATOM 692 C CA . HIS A 1 91 ? -3.127 8.327 -3.378 1.00 95.44 91 HIS A CA 1
ATOM 693 C C . HIS A 1 91 ? -4.578 8.272 -2.876 1.00 95.44 91 HIS A C 1
ATOM 695 O O . HIS A 1 91 ? -4.853 8.677 -1.747 1.00 95.44 91 HIS A O 1
ATOM 701 N N . LEU A 1 92 ? -5.486 7.700 -3.675 1.00 95.62 92 LEU A N 1
ATOM 702 C CA . LEU A 1 92 ? -6.895 7.531 -3.297 1.00 95.62 92 LEU A CA 1
ATOM 703 C C . LEU A 1 92 ? -7.050 6.670 -2.040 1.00 95.62 92 LEU A C 1
ATOM 705 O O . LEU A 1 92 ? 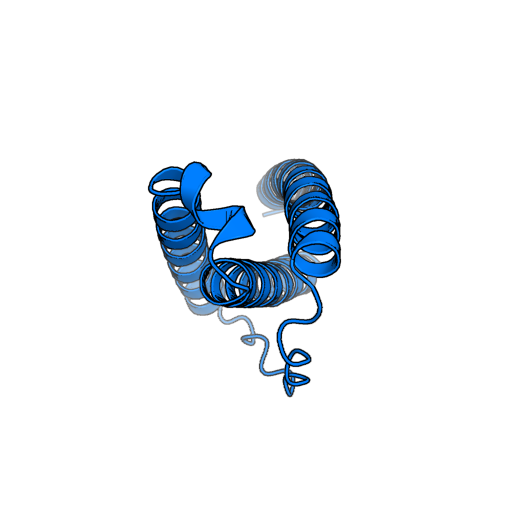-7.869 6.955 -1.167 1.00 95.62 92 LEU A O 1
ATOM 709 N N . TYR A 1 93 ? -6.242 5.620 -1.935 1.00 94.69 93 TYR A N 1
ATOM 710 C CA . TYR A 1 93 ? -6.249 4.744 -0.779 1.00 94.69 93 TYR A CA 1
ATOM 711 C C . TYR A 1 93 ? -5.789 5.461 0.496 1.00 94.69 93 TYR A C 1
ATOM 713 O O . TYR A 1 93 ? -6.400 5.271 1.544 1.00 94.69 93 TYR A O 1
ATOM 721 N N . LEU A 1 94 ? -4.752 6.300 0.426 1.00 93.62 94 LEU A N 1
ATOM 722 C CA . LEU A 1 94 ? -4.278 7.080 1.572 1.00 93.62 94 LEU A CA 1
ATOM 723 C C . LEU A 1 94 ? -5.283 8.159 1.993 1.00 93.62 94 LEU A C 1
ATOM 725 O O . LEU A 1 94 ? -5.486 8.344 3.195 1.00 93.62 94 LEU A O 1
ATOM 729 N N . ASP A 1 95 ? -5.949 8.822 1.042 1.00 94.00 95 ASP A N 1
ATOM 730 C CA . ASP A 1 95 ? -7.054 9.740 1.345 1.00 94.00 95 ASP A CA 1
ATOM 731 C C . ASP A 1 95 ? -8.169 9.008 2.105 1.00 94.00 95 ASP A C 1
ATOM 733 O O . ASP A 1 95 ? -8.523 9.405 3.219 1.00 94.00 95 ASP A O 1
ATOM 737 N N . TRP A 1 96 ? -8.641 7.872 1.585 1.00 92.69 96 TRP A N 1
ATOM 738 C CA . TRP A 1 96 ? -9.634 7.048 2.275 1.00 92.69 96 TRP A CA 1
ATOM 739 C C . TRP A 1 96 ? -9.151 6.583 3.658 1.00 92.69 96 TRP A C 1
ATOM 741 O O . TRP A 1 96 ? -9.886 6.698 4.642 1.00 92.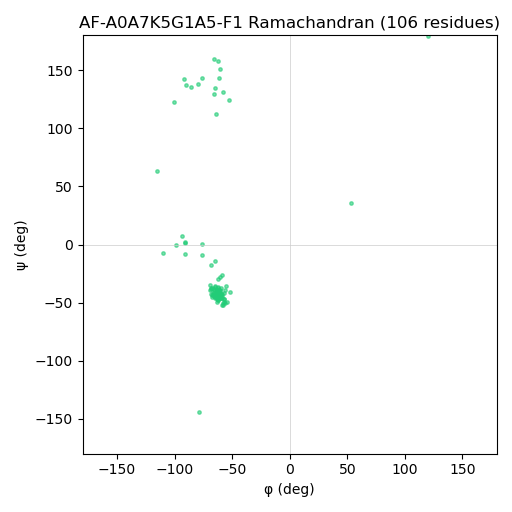69 96 TRP A O 1
ATOM 751 N N . ALA A 1 97 ? -7.914 6.090 3.758 1.00 90.94 97 ALA A N 1
ATOM 752 C CA . ALA A 1 97 ? -7.337 5.577 4.997 1.00 90.94 97 ALA A CA 1
ATOM 753 C C . ALA A 1 97 ? -7.260 6.665 6.074 1.00 90.94 97 ALA A C 1
ATOM 755 O O . ALA A 1 97 ? -7.567 6.400 7.237 1.00 90.94 97 ALA A O 1
ATOM 756 N N . SER A 1 98 ? -6.916 7.899 5.694 1.00 90.88 98 SER A N 1
ATOM 757 C CA . SER A 1 98 ? -6.898 9.038 6.615 1.00 90.88 98 SER A CA 1
ATOM 758 C C . SER A 1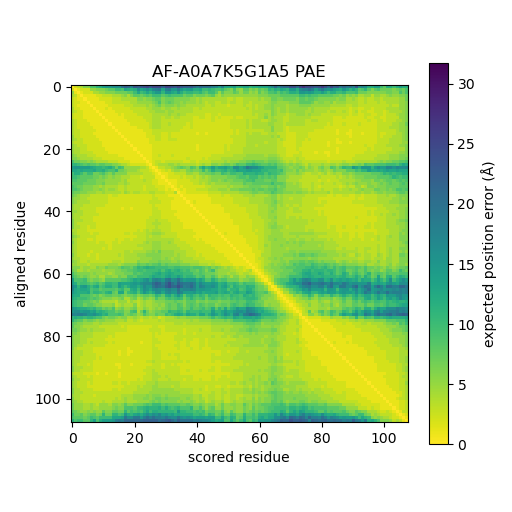 98 ? -8.285 9.304 7.214 1.00 90.88 98 SER A C 1
ATOM 760 O O . SER A 1 98 ? -8.424 9.404 8.436 1.00 90.88 98 SER A O 1
ATOM 762 N N . ARG A 1 99 ? -9.337 9.301 6.382 1.00 90.31 99 ARG A N 1
ATOM 763 C CA . ARG A 1 99 ? -10.732 9.474 6.818 1.00 90.31 99 ARG A CA 1
ATOM 764 C C . ARG A 1 99 ? -11.177 8.318 7.709 1.00 90.31 99 ARG A C 1
ATOM 766 O O . ARG A 1 99 ? -11.788 8.543 8.752 1.00 90.31 99 ARG A O 1
ATOM 773 N N . ALA A 1 100 ? -10.829 7.085 7.340 1.00 86.19 100 ALA A N 1
ATOM 774 C CA . ALA A 1 100 ? -11.136 5.898 8.129 1.00 86.19 100 ALA A CA 1
ATOM 775 C C . ALA A 1 100 ? -10.489 5.961 9.522 1.00 86.19 100 ALA A C 1
ATOM 777 O O . ALA A 1 100 ? -11.167 5.712 10.514 1.00 86.19 100 ALA A O 1
ATOM 778 N N . LEU A 1 101 ? -9.215 6.351 9.622 1.00 84.88 101 LEU A N 1
ATOM 779 C CA . LEU A 1 101 ? -8.507 6.484 10.900 1.00 84.88 101 LEU A CA 1
ATOM 780 C C . LEU A 1 101 ? -9.107 7.572 11.800 1.00 84.88 101 LEU A C 1
ATOM 782 O O . LEU A 1 101 ? -9.241 7.353 13.003 1.00 84.88 101 LEU A O 1
ATOM 786 N N . VAL A 1 102 ? -9.526 8.710 11.239 1.00 87.94 102 VAL A N 1
ATOM 787 C CA . VAL A 1 102 ? -10.227 9.761 12.001 1.00 87.94 102 VAL A CA 1
ATOM 788 C C . VAL A 1 102 ? -11.558 9.244 12.552 1.00 87.94 102 VAL A C 1
ATOM 790 O O . VAL A 1 102 ? -11.862 9.449 13.726 1.00 87.94 102 VAL A O 1
ATOM 793 N N . LEU A 1 103 ? -12.331 8.525 11.736 1.00 84.00 103 LEU A N 1
ATOM 794 C CA . LEU A 1 103 ? -13.589 7.919 12.176 1.00 84.00 103 LEU A CA 1
ATOM 795 C C . LEU A 1 103 ? -13.375 6.833 13.236 1.00 84.00 103 LEU A C 1
ATOM 797 O O . LEU A 1 103 ? -14.193 6.702 14.141 1.00 84.00 103 LEU A O 1
ATOM 801 N N . LEU A 1 104 ? -12.292 6.060 13.131 1.00 80.31 104 LEU A N 1
ATOM 802 C CA . LEU A 1 104 ? -11.924 5.046 14.119 1.00 80.31 104 LEU A CA 1
ATOM 803 C C . LEU A 1 104 ? -11.560 5.678 15.456 1.00 80.31 104 LEU A C 1
ATOM 805 O O . LEU A 1 104 ? -12.052 5.217 16.477 1.00 80.31 104 LEU A O 1
ATOM 809 N N . ARG A 1 105 ? -10.765 6.754 15.448 1.00 80.94 105 ARG A N 1
ATOM 810 C CA . ARG A 1 105 ? -10.414 7.505 16.659 1.00 80.94 105 ARG A CA 1
ATOM 811 C C . ARG A 1 105 ? -11.652 7.998 17.403 1.00 80.94 105 ARG A C 1
ATOM 813 O O . ARG A 1 105 ? -11.667 7.959 18.616 1.00 80.94 105 ARG A O 1
ATOM 820 N N . ASN A 1 106 ? -12.679 8.451 16.688 1.00 81.19 106 ASN A N 1
ATOM 821 C CA . ASN A 1 106 ? -13.903 8.955 17.316 1.00 81.19 106 ASN A CA 1
ATOM 822 C C . ASN A 1 106 ? -14.819 7.835 17.860 1.00 81.19 106 ASN A C 1
ATOM 824 O O . ASN A 1 106 ? -15.826 8.134 18.494 1.00 81.19 106 ASN A O 1
ATOM 828 N N . LYS A 1 107 ? -14.523 6.564 17.554 1.00 72.12 107 LYS A N 1
ATOM 829 C CA . LYS A 1 107 ? -15.282 5.377 17.991 1.00 72.12 107 LYS A CA 1
ATOM 830 C C . LYS A 1 107 ? -14.531 4.520 19.020 1.00 72.12 107 LYS A C 1
ATOM 832 O O . LYS A 1 107 ? -15.103 3.534 19.482 1.00 72.12 107 LYS A O 1
ATOM 837 N N . LEU A 1 108 ? -13.262 4.839 19.279 1.00 63.66 108 LEU A N 1
ATOM 838 C CA . LEU A 1 108 ? -12.406 4.245 20.309 1.00 63.66 108 LEU A CA 1
ATOM 839 C C . LEU A 1 108 ? -12.438 5.139 21.547 1.00 63.66 108 LEU A C 1
ATOM 841 O O . LEU A 1 108 ? -12.410 4.562 22.650 1.00 63.66 108 LEU A O 1
#

Mean predicted aligned error: 5.07 Å

Solvent-accessible surface area (backbone atoms only — not comparable to full-atom values): 6265 Å² total; per-residue (Å²): 110,66,66,60,52,52,30,50,51,49,46,52,50,56,51,52,48,52,54,53,56,47,50,74,67,29,46,75,79,54,52,85,49,56,66,58,55,61,54,48,48,54,50,52,51,52,51,47,53,54,48,52,53,51,34,58,76,67,73,44,76,75,71,82,70,90,76,81,82,77,77,79,67,64,53,58,68,54,37,51,55,48,48,52,54,51,54,53,51,49,51,55,48,51,55,51,48,52,52,50,52,55,56,43,60,78,73,108

Sequence (108 aa):
QAAAALARLSADLQRYRRHLEWLRRAGPALRPLEPELGALLARLERLGRSLDLLLSRLSLPRPSAPQTPLPAPGSAWAAVRAGHAVLQSLHLYLDWASRALVLLRNKL